Protein AF-A0A7V9DFQ9-F1 (afdb_monomer)

Structure (mmCIF, N/CA/C/O backbone):
data_AF-A0A7V9DFQ9-F1
#
_entry.id   AF-A0A7V9DFQ9-F1
#
loop_
_atom_site.group_PDB
_atom_site.id
_atom_site.type_symbol
_atom_site.label_atom_id
_atom_site.label_alt_id
_atom_site.label_comp_id
_atom_site.label_asym_id
_atom_site.label_entity_id
_atom_site.label_seq_id
_atom_site.pdbx_PDB_ins_code
_atom_site.Cartn_x
_atom_site.Cartn_y
_atom_site.Cartn_z
_atom_site.occupancy
_atom_site.B_iso_or_equiv
_atom_site.auth_seq_id
_atom_site.auth_comp_id
_atom_site.auth_asym_id
_atom_site.auth_atom_id
_atom_site.pdbx_PDB_model_num
ATOM 1 N N . MET A 1 1 ? 0.642 -5.277 -46.845 1.00 41.91 1 MET A N 1
ATOM 2 C CA . MET A 1 1 ? 0.738 -5.171 -45.373 1.00 41.91 1 MET A CA 1
ATOM 3 C C . MET A 1 1 ? 1.855 -6.098 -44.939 1.00 41.91 1 MET A C 1
ATOM 5 O O . MET A 1 1 ? 1.681 -7.303 -45.063 1.00 41.91 1 MET A O 1
ATOM 9 N N . SER A 1 2 ? 3.024 -5.566 -44.574 1.00 48.53 2 SER A N 1
ATOM 10 C CA . SER A 1 2 ? 4.134 -6.406 -44.109 1.00 48.53 2 SER A CA 1
ATOM 11 C C . SER A 1 2 ? 3.699 -7.161 -42.858 1.00 48.53 2 SER A C 1
ATOM 13 O O . SER A 1 2 ? 3.256 -6.543 -41.892 1.00 48.53 2 SER A O 1
ATOM 15 N N . ALA A 1 3 ? 3.797 -8.489 -42.897 1.00 57.53 3 ALA A N 1
ATOM 16 C CA . ALA A 1 3 ? 3.681 -9.320 -41.711 1.00 57.53 3 ALA A CA 1
ATOM 17 C C . ALA A 1 3 ? 4.800 -8.898 -40.749 1.00 57.53 3 ALA A C 1
ATOM 19 O O . ALA A 1 3 ? 5.977 -9.027 -41.090 1.00 57.53 3 ALA A O 1
ATOM 20 N N . MET A 1 4 ? 4.448 -8.320 -39.596 1.00 63.75 4 MET A N 1
ATOM 21 C CA . MET A 1 4 ? 5.446 -8.071 -38.560 1.00 63.75 4 MET A CA 1
ATOM 22 C C . MET A 1 4 ? 5.994 -9.432 -38.118 1.00 63.75 4 MET A C 1
ATOM 24 O O . MET A 1 4 ? 5.189 -10.318 -37.815 1.00 63.75 4 MET A O 1
ATOM 28 N N . PRO A 1 5 ? 7.322 -9.638 -38.118 1.00 66.69 5 PRO A N 1
ATOM 29 C CA . PRO A 1 5 ? 7.892 -10.860 -37.574 1.00 66.69 5 PRO A CA 1
ATOM 30 C C . PRO A 1 5 ? 7.430 -11.014 -36.116 1.00 66.69 5 PRO A C 1
ATOM 32 O O . PRO A 1 5 ? 7.269 -10.000 -35.429 1.00 66.69 5 PRO A O 1
ATOM 35 N N . PRO A 1 6 ? 7.174 -12.245 -35.638 1.00 75.25 6 PRO A N 1
ATOM 36 C CA . PRO A 1 6 ? 6.820 -12.454 -34.244 1.00 75.25 6 PRO A CA 1
ATOM 37 C C . PRO A 1 6 ? 7.977 -11.936 -33.389 1.00 75.25 6 PRO A C 1
ATOM 39 O O . PRO A 1 6 ? 9.098 -12.430 -33.489 1.00 75.25 6 PRO A O 1
ATOM 42 N N . TYR A 1 7 ? 7.727 -10.885 -32.612 1.00 79.38 7 TYR A N 1
ATOM 43 C CA . TYR A 1 7 ? 8.706 -10.379 -31.665 1.00 79.38 7 TYR A CA 1
ATOM 44 C C . TYR A 1 7 ? 8.829 -11.401 -30.535 1.00 79.38 7 TYR A C 1
ATOM 46 O O . TYR A 1 7 ? 7.944 -11.490 -29.684 1.00 79.38 7 TYR A O 1
ATOM 54 N N . ASP A 1 8 ? 9.887 -12.208 -30.565 1.00 86.88 8 ASP A N 1
ATOM 55 C CA . ASP A 1 8 ? 10.239 -13.067 -29.440 1.00 86.88 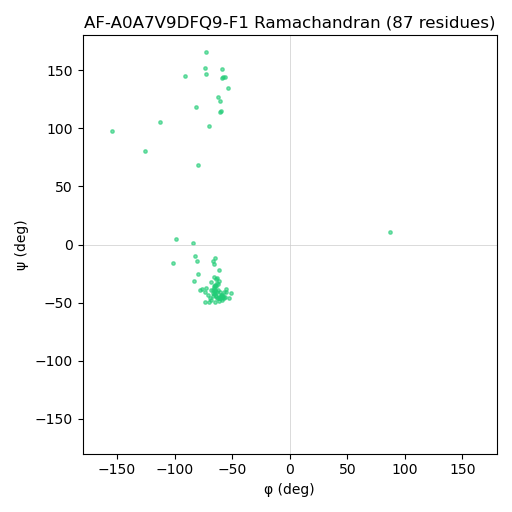8 ASP A CA 1
ATOM 56 C C . ASP A 1 8 ? 10.814 -12.238 -28.276 1.00 86.88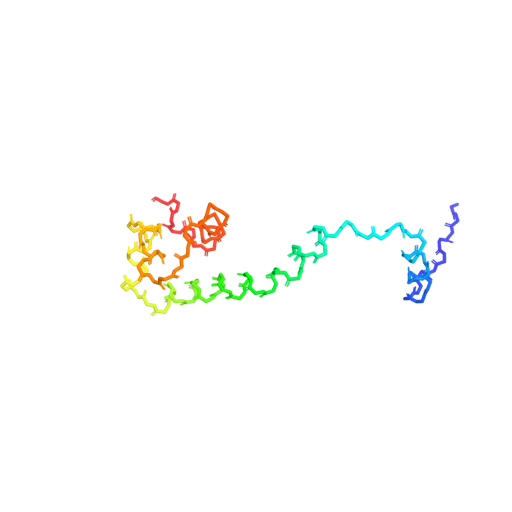 8 ASP A C 1
ATOM 58 O O . ASP A 1 8 ? 11.129 -11.051 -28.414 1.00 86.88 8 ASP A O 1
ATOM 62 N N . GLU A 1 9 ? 10.901 -12.849 -27.093 1.00 91.12 9 GLU A N 1
ATOM 63 C CA . GLU A 1 9 ? 11.357 -12.186 -25.864 1.00 91.12 9 GLU A CA 1
ATOM 64 C C . GLU A 1 9 ? 12.747 -11.550 -26.029 1.00 91.12 9 GLU A C 1
ATOM 66 O O . GLU A 1 9 ? 12.984 -10.435 -25.562 1.00 91.12 9 GLU A O 1
ATOM 71 N N . VAL A 1 10 ? 13.639 -12.224 -26.763 1.00 91.75 10 VAL A N 1
ATOM 72 C CA . VAL A 1 10 ? 14.998 -11.750 -27.045 1.00 91.75 10 VAL A CA 1
ATOM 73 C C . VAL A 1 10 ? 14.950 -10.482 -27.892 1.00 91.75 10 VAL A C 1
ATOM 75 O O . VAL A 1 10 ? 15.553 -9.471 -27.526 1.00 91.75 10 VAL A O 1
ATOM 78 N N . ARG A 1 11 ? 14.180 -10.488 -28.986 1.00 90.56 11 ARG A N 1
ATOM 79 C CA . ARG A 1 11 ? 14.056 -9.333 -29.874 1.00 90.56 11 ARG A CA 1
ATOM 80 C C . ARG A 1 11 ? 13.374 -8.152 -29.192 1.00 90.56 11 ARG A C 1
ATOM 82 O O . ARG A 1 11 ? 13.743 -7.007 -29.454 1.00 90.56 11 ARG A O 1
ATOM 89 N N . LEU A 1 12 ? 12.401 -8.402 -28.317 1.00 92.19 12 LEU A N 1
ATOM 90 C CA . LEU A 1 12 ? 11.799 -7.356 -27.487 1.00 92.19 12 LEU A CA 1
ATOM 91 C C . LEU A 1 12 ? 12.822 -6.755 -26.521 1.00 92.19 12 LEU A C 1
ATOM 93 O O . LEU A 1 12 ? 12.895 -5.534 -26.415 1.00 92.19 12 LEU A O 1
ATOM 97 N N . GLY A 1 13 ? 13.640 -7.584 -25.868 1.00 91.12 13 GLY A N 1
ATOM 98 C CA . GLY A 1 13 ? 14.696 -7.126 -24.964 1.00 91.12 13 GLY A CA 1
ATOM 99 C C . GLY A 1 13 ? 15.712 -6.215 -25.654 1.00 91.12 13 GLY A C 1
ATOM 100 O O . GLY A 1 13 ? 16.021 -5.138 -25.144 1.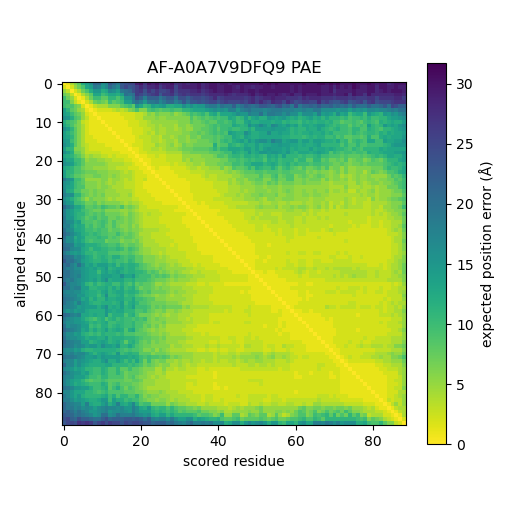00 91.12 13 GLY A O 1
ATOM 101 N N . GLU A 1 14 ? 16.168 -6.595 -26.850 1.00 93.44 14 GLU A N 1
ATOM 102 C CA . GLU A 1 14 ? 17.067 -5.765 -27.664 1.00 93.44 14 GLU A CA 1
ATOM 103 C C . GLU A 1 14 ? 16.452 -4.399 -27.987 1.00 93.44 14 GLU A C 1
ATOM 105 O O . GLU A 1 14 ? 17.108 -3.371 -27.836 1.00 93.44 14 GLU A O 1
ATOM 110 N N . LEU A 1 15 ? 15.184 -4.378 -28.413 1.00 93.31 15 LEU A N 1
ATOM 111 C CA . LEU A 1 15 ? 14.485 -3.144 -28.776 1.00 93.31 15 LEU A CA 1
ATOM 112 C C . LEU A 1 15 ? 14.230 -2.245 -27.563 1.00 93.31 15 LEU A C 1
ATOM 114 O O . LEU A 1 15 ? 14.381 -1.029 -27.666 1.00 93.31 15 LEU A O 1
ATOM 118 N N . LEU A 1 16 ? 13.884 -2.827 -26.412 1.00 90.25 16 LEU A N 1
ATOM 119 C CA . LEU A 1 16 ? 13.724 -2.089 -25.159 1.00 90.25 16 LEU A CA 1
ATOM 120 C C . LEU A 1 16 ? 15.054 -1.494 -24.681 1.00 90.25 16 LEU A C 1
ATOM 122 O O . LEU A 1 16 ? 15.066 -0.374 -24.177 1.00 90.25 16 LEU A O 1
ATOM 126 N N . GLY A 1 17 ? 16.172 -2.192 -24.894 1.00 91.25 17 GLY A N 1
ATOM 127 C CA . GLY A 1 17 ? 17.512 -1.708 -24.552 1.00 91.25 17 GLY A CA 1
ATOM 128 C C . GLY A 1 17 ? 17.981 -0.492 -25.362 1.00 91.25 17 GLY A C 1
ATOM 129 O O . GLY A 1 17 ? 18.919 0.183 -24.947 1.00 91.25 17 GLY A O 1
ATOM 130 N N . LEU A 1 18 ? 17.333 -0.186 -26.492 1.00 95.38 18 LEU A N 1
ATOM 131 C CA . LEU A 1 18 ? 17.611 1.018 -27.286 1.00 95.38 18 LEU A CA 1
ATOM 132 C C . LEU A 1 18 ? 16.934 2.277 -26.726 1.00 95.38 18 LEU A C 1
ATOM 134 O O . LEU A 1 18 ? 17.259 3.387 -27.153 1.00 95.38 18 LEU A O 1
ATOM 138 N N . LEU A 1 19 ? 15.973 2.122 -25.814 1.00 93.19 19 LEU A N 1
ATOM 139 C CA . LEU A 1 19 ? 15.285 3.246 -25.193 1.00 93.19 19 LEU A CA 1
ATOM 140 C C . LEU A 1 19 ? 16.200 3.941 -24.173 1.00 93.19 19 LEU A C 1
ATOM 142 O O . LEU A 1 19 ? 17.064 3.303 -23.566 1.00 93.19 19 LEU A O 1
ATOM 146 N N . PRO A 1 20 ? 16.012 5.253 -23.942 1.00 93.19 20 PRO A N 1
ATOM 147 C CA . PRO A 1 20 ? 16.688 5.927 -22.844 1.00 93.19 20 PRO A CA 1
ATOM 148 C C . PRO A 1 20 ? 16.330 5.267 -21.502 1.00 93.19 20 PRO A C 1
ATOM 150 O O . PRO A 1 20 ? 15.224 4.735 -21.349 1.00 93.19 20 PRO A O 1
ATOM 153 N N . PRO A 1 21 ? 17.234 5.323 -20.507 1.00 89.06 21 PRO A N 1
ATOM 154 C CA . PRO A 1 21 ? 16.950 4.786 -19.187 1.00 89.06 21 PRO A CA 1
ATOM 155 C C . PRO A 1 21 ? 15.720 5.472 -18.590 1.00 89.06 21 PRO A C 1
ATOM 157 O O . PRO A 1 21 ? 15.507 6.675 -18.769 1.00 89.06 21 PRO A O 1
ATOM 160 N N . ALA A 1 22 ? 14.918 4.699 -17.859 1.00 91.19 22 ALA A N 1
ATOM 161 C CA . ALA A 1 22 ? 13.749 5.231 -17.182 1.00 91.19 22 ALA A CA 1
ATOM 162 C C . ALA A 1 22 ? 14.155 6.352 -16.204 1.00 91.19 22 ALA A C 1
ATOM 164 O O . ALA A 1 22 ? 15.205 6.257 -15.557 1.00 91.19 22 ALA A O 1
ATOM 165 N N . PRO A 1 23 ? 13.327 7.399 -16.047 1.00 95.56 23 PRO A N 1
ATOM 166 C CA . PRO A 1 23 ? 13.567 8.426 -15.045 1.00 95.56 23 PRO A CA 1
ATOM 167 C C . PRO A 1 23 ? 13.734 7.811 -13.654 1.00 95.56 23 PRO A C 1
ATOM 169 O O . PRO A 1 23 ? 12.933 6.973 -13.237 1.00 95.56 23 PRO A O 1
ATOM 172 N N . VAL A 1 24 ? 14.743 8.262 -12.905 1.00 94.94 24 VAL A N 1
ATOM 173 C CA . VAL A 1 24 ? 15.070 7.704 -11.579 1.00 94.94 24 VAL A CA 1
ATOM 174 C C . VAL A 1 24 ? 13.867 7.744 -10.635 1.00 94.94 24 VAL A C 1
ATOM 176 O O . VAL A 1 24 ? 13.593 6.759 -9.956 1.00 94.94 24 VAL A O 1
ATOM 179 N N . GLY A 1 25 ? 13.096 8.835 -10.653 1.00 94.31 25 GLY A N 1
ATOM 180 C CA . GLY A 1 25 ? 11.893 8.959 -9.826 1.00 94.31 25 GLY A CA 1
ATOM 181 C C . GLY A 1 25 ? 10.822 7.910 -10.144 1.00 94.31 25 GLY A C 1
ATOM 182 O O . GLY A 1 25 ? 10.118 7.468 -9.243 1.00 94.31 25 GLY A O 1
ATOM 183 N N . TRP A 1 26 ? 10.723 7.452 -11.396 1.00 94.31 26 TRP A N 1
ATOM 184 C CA . TRP A 1 26 ? 9.784 6.388 -11.769 1.00 94.31 26 TRP A CA 1
ATOM 185 C C . TRP A 1 26 ? 10.257 5.031 -11.267 1.00 94.31 26 TRP A C 1
ATOM 187 O O . TRP A 1 26 ? 9.455 4.250 -10.766 1.00 94.31 26 TRP A O 1
ATOM 197 N N . VAL A 1 27 ? 11.562 4.765 -11.363 1.00 94.19 27 VAL A N 1
ATOM 198 C CA . VAL A 1 27 ? 12.158 3.531 -10.839 1.00 94.19 27 VAL A CA 1
ATOM 199 C C . VAL A 1 27 ? 11.984 3.458 -9.323 1.00 94.19 27 VAL A C 1
ATOM 201 O O . VAL A 1 27 ? 11.548 2.431 -8.812 1.00 94.19 27 VAL A O 1
ATOM 204 N N . GLN A 1 28 ? 12.255 4.553 -8.610 1.00 94.62 28 GLN A N 1
ATOM 205 C CA . GLN A 1 28 ? 12.062 4.641 -7.161 1.00 94.62 28 GLN A CA 1
ATOM 206 C C . GLN A 1 28 ? 10.594 4.445 -6.775 1.00 94.62 28 GLN A C 1
ATOM 208 O O . GLN A 1 28 ? 10.291 3.605 -5.934 1.00 94.62 28 GLN A O 1
ATOM 213 N N . ALA A 1 29 ? 9.666 5.143 -7.437 1.00 91.56 29 ALA A N 1
ATOM 214 C CA . ALA A 1 29 ? 8.240 4.960 -7.181 1.00 91.56 29 ALA A CA 1
ATOM 215 C C . ALA A 1 29 ? 7.805 3.503 -7.413 1.00 91.56 29 ALA A C 1
ATOM 217 O O . ALA A 1 29 ? 7.117 2.923 -6.577 1.00 91.56 29 ALA A O 1
ATOM 218 N N . ALA A 1 30 ? 8.256 2.880 -8.507 1.00 93.00 30 ALA A N 1
ATOM 219 C CA . ALA A 1 30 ? 7.948 1.486 -8.813 1.00 93.00 30 ALA A CA 1
ATOM 220 C C . ALA A 1 30 ? 8.498 0.502 -7.764 1.00 93.00 30 ALA A C 1
ATOM 222 O O . ALA A 1 30 ? 7.852 -0.509 -7.492 1.00 93.00 30 ALA A O 1
ATOM 223 N N . GLN A 1 31 ? 9.651 0.797 -7.155 1.00 94.75 31 GLN A N 1
ATOM 224 C CA . GLN A 1 31 ? 10.223 -0.010 -6.070 1.00 94.75 31 GLN A CA 1
ATOM 225 C C . GLN A 1 31 ? 9.402 0.065 -4.777 1.00 94.75 31 GLN A C 1
ATOM 227 O O . GLN A 1 31 ? 9.317 -0.931 -4.059 1.00 94.75 31 GLN A O 1
ATOM 232 N N . GLU A 1 32 ? 8.760 1.200 -4.495 1.00 93.38 32 GLU A N 1
ATOM 233 C CA . GLU A 1 32 ? 7.928 1.375 -3.296 1.00 93.38 32 GLU A CA 1
ATOM 234 C C . GLU A 1 32 ? 6.529 0.747 -3.438 1.00 93.38 32 GLU A C 1
ATOM 236 O O . GLU A 1 32 ? 5.927 0.326 -2.443 1.00 93.38 32 GLU A O 1
ATOM 241 N N . LEU A 1 33 ? 6.015 0.605 -4.670 1.00 91.12 33 LEU A N 1
ATOM 242 C CA . LEU A 1 33 ? 4.664 0.085 -4.936 1.00 91.12 33 LEU A CA 1
ATOM 243 C C . LEU A 1 33 ? 4.356 -1.268 -4.262 1.00 91.12 33 LEU A C 1
ATOM 245 O O . LEU A 1 33 ? 3.281 -1.385 -3.669 1.00 91.12 33 LEU A O 1
ATOM 249 N N 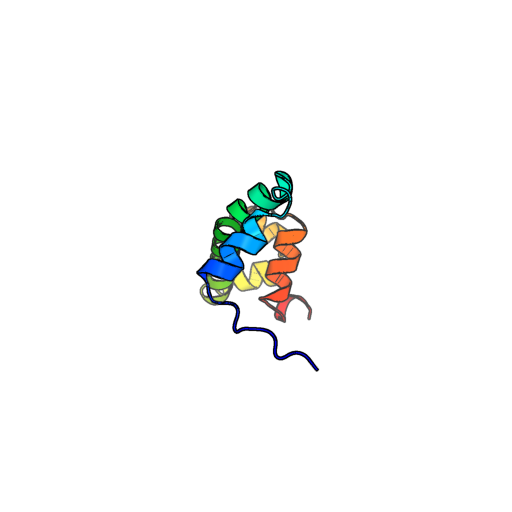. PRO A 1 34 ? 5.228 -2.298 -4.292 1.00 93.31 34 PRO A N 1
ATOM 250 C CA . PRO A 1 34 ? 4.941 -3.576 -3.640 1.00 93.31 34 PRO A CA 1
ATOM 251 C C . PRO A 1 34 ? 4.766 -3.464 -2.123 1.00 93.31 34 PRO A C 1
ATOM 253 O O . PRO A 1 34 ? 3.986 -4.211 -1.533 1.00 93.31 34 PRO A O 1
ATOM 256 N N . LYS A 1 35 ? 5.498 -2.559 -1.465 1.00 90.62 35 LYS A N 1
ATOM 257 C CA . LYS A 1 35 ? 5.348 -2.319 -0.026 1.00 90.62 35 LYS A CA 1
ATOM 258 C C . LYS A 1 35 ? 4.051 -1.563 0.251 1.00 90.62 35 LYS A C 1
ATOM 260 O O . LYS A 1 35 ? 3.260 -2.028 1.066 1.00 90.62 35 LYS A O 1
ATOM 265 N N . ALA A 1 36 ? 3.807 -0.472 -0.474 1.00 90.19 36 ALA A N 1
ATOM 266 C CA . ALA A 1 36 ? 2.592 0.328 -0.333 1.00 90.19 36 ALA A CA 1
ATOM 267 C C . ALA A 1 36 ? 1.321 -0.508 -0.565 1.00 90.19 36 ALA A C 1
ATOM 269 O O . ALA A 1 36 ? 0.358 -0.411 0.190 1.00 90.19 36 ALA A O 1
ATOM 270 N N . ARG A 1 37 ? 1.337 -1.395 -1.569 1.00 91.12 37 ARG A N 1
ATOM 271 C CA . ARG A 1 37 ? 0.206 -2.278 -1.873 1.00 91.12 37 ARG A CA 1
ATOM 272 C C . ARG A 1 37 ? -0.055 -3.303 -0.772 1.00 91.12 37 ARG A C 1
ATOM 274 O O . ARG A 1 37 ? -1.209 -3.486 -0.410 1.00 91.12 37 ARG A O 1
ATOM 281 N N . ARG A 1 38 ? 0.993 -3.911 -0.205 1.00 93.31 38 ARG A N 1
ATOM 282 C CA . ARG A 1 38 ? 0.845 -4.824 0.943 1.00 93.31 38 ARG A CA 1
ATOM 283 C C . ARG A 1 38 ? 0.241 -4.119 2.153 1.00 93.31 38 ARG A C 1
ATOM 285 O O . ARG A 1 38 ? -0.702 -4.633 2.732 1.00 93.31 38 ARG A O 1
ATOM 292 N N . GLN A 1 39 ? 0.734 -2.925 2.474 1.00 92.50 39 GLN A N 1
ATOM 293 C CA . GLN A 1 39 ? 0.208 -2.129 3.582 1.00 92.50 39 GLN A CA 1
ATOM 294 C C . GLN A 1 39 ? -1.275 -1.769 3.378 1.00 92.50 39 GLN A C 1
ATOM 296 O O . GLN A 1 39 ? -2.063 -1.844 4.316 1.00 92.50 39 GLN A O 1
ATOM 301 N N . LEU A 1 40 ? -1.674 -1.408 2.153 1.00 94.19 40 LEU A N 1
ATOM 302 C CA . LEU A 1 40 ? -3.081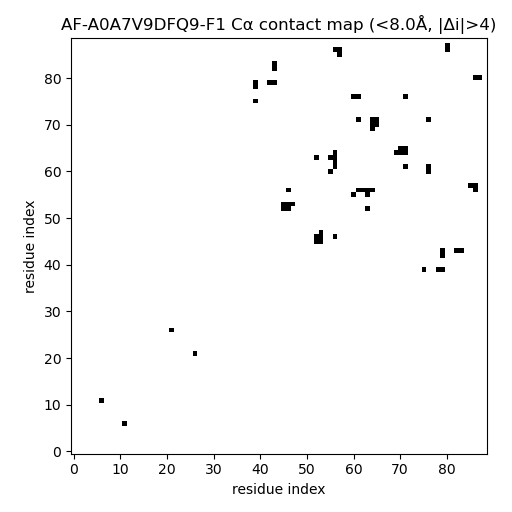 -1.169 1.824 1.00 94.19 40 LEU A CA 1
ATOM 303 C C . LEU A 1 40 ? -3.929 -2.435 2.005 1.00 94.19 40 LEU A C 1
ATOM 305 O O . LEU A 1 40 ? -5.007 -2.367 2.593 1.00 94.19 40 LEU A O 1
ATOM 309 N N . ASP A 1 41 ? -3.455 -3.574 1.500 1.00 94.44 41 ASP A N 1
ATOM 310 C CA . ASP A 1 41 ? -4.169 -4.845 1.624 1.00 94.44 41 ASP A CA 1
ATOM 311 C C . ASP A 1 41 ? -4.324 -5.240 3.111 1.00 94.44 41 ASP A C 1
ATOM 313 O O . ASP A 1 41 ? -5.408 -5.647 3.518 1.00 94.44 41 ASP A O 1
ATOM 317 N N . GLU A 1 42 ? -3.310 -5.016 3.956 1.00 94.50 42 GLU A N 1
ATOM 318 C CA . GLU A 1 42 ? -3.384 -5.230 5.413 1.00 94.50 42 GLU A CA 1
ATOM 319 C C . GLU A 1 42 ? -4.465 -4.372 6.091 1.00 94.50 42 GLU A C 1
ATOM 321 O O . GLU A 1 42 ? -5.247 -4.890 6.888 1.00 94.50 42 GLU A O 1
ATOM 326 N N . ILE A 1 43 ? -4.550 -3.080 5.755 1.00 94.00 43 ILE A N 1
ATOM 327 C CA . ILE A 1 43 ? -5.582 -2.171 6.285 1.00 94.00 43 ILE A CA 1
ATOM 328 C C . ILE A 1 43 ? -6.981 -2.667 5.908 1.00 94.00 43 ILE A C 1
ATOM 330 O O . ILE A 1 43 ? -7.889 -2.695 6.742 1.00 94.00 43 ILE A O 1
ATOM 334 N N . VAL A 1 44 ? -7.161 -3.056 4.643 1.00 93.00 44 VAL A N 1
ATOM 335 C CA . VAL A 1 44 ? -8.449 -3.531 4.128 1.00 93.00 44 VAL A CA 1
ATOM 336 C C . VAL A 1 44 ? -8.845 -4.850 4.787 1.00 93.00 44 VAL A C 1
ATOM 338 O O . VAL A 1 44 ? -10.004 -5.011 5.166 1.00 93.00 44 VAL A O 1
ATOM 341 N N . GLU A 1 45 ? -7.908 -5.779 4.963 1.00 94.56 45 GLU A N 1
ATOM 342 C CA . GLU A 1 45 ? -8.178 -7.042 5.651 1.00 94.56 45 GLU A CA 1
ATOM 343 C C . GLU A 1 45 ? -8.484 -6.832 7.136 1.00 94.56 45 GLU A C 1
ATOM 345 O O . GLU A 1 45 ? -9.424 -7.437 7.652 1.00 94.56 45 GLU A O 1
ATOM 350 N N . LEU A 1 46 ? -7.791 -5.911 7.813 1.00 93.06 46 LEU A N 1
ATOM 351 C CA . LEU A 1 46 ? -8.117 -5.542 9.190 1.00 93.06 46 LEU A CA 1
ATOM 352 C C . LEU A 1 46 ? -9.542 -4.978 9.293 1.00 93.06 46 LEU A C 1
ATOM 354 O O . LEU A 1 46 ? -10.308 -5.401 10.155 1.00 93.06 46 LEU A O 1
ATOM 358 N N . ALA A 1 47 ? -9.935 -4.086 8.380 1.00 92.19 47 ALA A N 1
ATOM 359 C CA . ALA A 1 47 ? -11.301 -3.559 8.311 1.00 92.19 47 ALA A CA 1
ATOM 360 C C . ALA A 1 47 ? -12.349 -4.639 8.003 1.00 92.19 47 ALA A C 1
ATOM 362 O O . ALA A 1 47 ? -13.497 -4.524 8.427 1.00 92.19 47 ALA A O 1
ATOM 363 N N . ARG A 1 48 ? -11.985 -5.709 7.291 1.00 90.81 48 ARG A N 1
ATOM 364 C CA . ARG A 1 48 ? -12.889 -6.841 7.032 1.00 90.81 48 ARG A CA 1
ATOM 365 C C . ARG A 1 48 ? -13.022 -7.765 8.238 1.00 90.81 48 ARG A C 1
ATOM 367 O O . ARG A 1 48 ? -14.121 -8.252 8.498 1.00 90.81 48 ARG A O 1
ATOM 374 N N . ALA A 1 49 ? -11.924 -8.014 8.945 1.00 94.06 49 ALA A N 1
ATOM 375 C CA . ALA A 1 49 ? -11.864 -8.960 10.054 1.00 94.06 49 ALA A CA 1
ATOM 376 C C . ALA A 1 49 ? -12.344 -8.368 11.391 1.00 94.06 49 ALA A C 1
ATOM 378 O O . ALA A 1 49 ? -12.899 -9.097 12.212 1.00 94.06 49 ALA A O 1
ATOM 379 N N . ASP A 1 50 ? -12.157 -7.064 11.614 1.00 95.25 50 ASP A N 1
ATOM 380 C CA . ASP A 1 50 ? -12.494 -6.376 12.862 1.00 95.25 50 ASP A CA 1
ATOM 381 C C . ASP A 1 50 ? -13.651 -5.384 12.656 1.00 95.25 50 ASP A C 1
ATOM 383 O O . ASP A 1 50 ? -13.489 -4.286 12.121 1.00 95.25 50 ASP A O 1
ATOM 387 N N . ALA A 1 51 ? -14.838 -5.760 13.142 1.00 92.31 51 ALA A N 1
ATOM 388 C CA . ALA A 1 51 ? -16.039 -4.933 13.061 1.00 92.31 51 ALA A CA 1
ATOM 389 C C . ALA A 1 51 ? -15.934 -3.613 13.850 1.00 92.31 51 ALA A C 1
ATOM 391 O O . ALA A 1 51 ? -16.548 -2.621 13.454 1.00 92.31 51 ALA A O 1
ATOM 392 N N . ALA A 1 52 ? -15.164 -3.573 14.943 1.00 92.81 52 ALA A N 1
ATOM 393 C CA . ALA A 1 52 ? -14.967 -2.360 15.733 1.00 92.81 52 ALA A CA 1
ATOM 394 C C . ALA A 1 52 ? -13.997 -1.399 15.037 1.00 92.81 52 ALA A C 1
ATOM 396 O O . ALA A 1 52 ? -14.201 -0.184 15.054 1.00 92.81 52 ALA A O 1
ATOM 397 N N . PHE A 1 53 ? -12.952 -1.922 14.392 1.00 92.69 53 PHE A N 1
ATOM 398 C CA . PHE A 1 53 ? -12.109 -1.114 13.512 1.00 92.69 53 PHE A CA 1
ATOM 399 C C . PHE A 1 53 ? -12.901 -0.607 12.303 1.00 92.69 53 PHE A C 1
ATOM 401 O O . PHE A 1 53 ? -12.855 0.584 12.011 1.00 92.69 53 PHE A O 1
ATOM 408 N N . ARG A 1 54 ? -13.712 -1.462 11.671 1.00 92.38 54 ARG A N 1
ATOM 409 C CA . ARG A 1 54 ? -14.579 -1.081 10.548 1.00 92.38 54 ARG A CA 1
ATOM 410 C C . ARG A 1 54 ? -15.532 0.058 10.893 1.00 92.38 54 ARG A C 1
ATOM 412 O O . ARG A 1 54 ? -15.647 0.999 10.119 1.00 92.38 54 ARG A O 1
ATOM 419 N N . ALA A 1 55 ? -16.187 -0.007 12.052 1.00 92.50 55 ALA A N 1
ATOM 420 C CA . ALA A 1 55 ? -17.085 1.053 12.503 1.00 92.50 55 ALA A CA 1
ATOM 421 C C . ALA A 1 55 ? -16.352 2.397 12.635 1.00 92.50 55 ALA A C 1
ATOM 423 O O . ALA A 1 55 ? -16.836 3.402 12.125 1.00 92.50 55 ALA A O 1
ATOM 424 N N . ARG A 1 56 ? -15.149 2.395 13.229 1.00 93.50 56 ARG A N 1
ATOM 425 C CA . ARG A 1 56 ? -14.309 3.600 13.333 1.00 93.50 56 ARG A CA 1
ATOM 426 C C . ARG A 1 56 ? -13.871 4.126 11.970 1.00 93.50 56 ARG A C 1
ATOM 428 O O . ARG A 1 56 ? -13.881 5.327 11.764 1.00 93.50 56 ARG A O 1
ATOM 435 N N . VAL A 1 57 ? -13.510 3.240 11.043 1.00 92.81 57 VAL A N 1
ATOM 436 C CA . VAL A 1 57 ? -13.109 3.607 9.676 1.00 92.81 57 VAL A CA 1
ATOM 437 C C . VAL A 1 57 ? -14.261 4.254 8.897 1.00 92.81 57 VAL A C 1
ATOM 439 O O . VAL A 1 57 ? -14.016 5.172 8.121 1.00 92.81 57 VAL A O 1
ATOM 442 N N . VAL A 1 58 ? -15.503 3.808 9.118 1.00 91.88 58 VAL A N 1
ATOM 443 C CA . VAL A 1 58 ? -16.709 4.419 8.529 1.00 91.88 58 VAL A CA 1
ATOM 444 C C . VAL A 1 58 ? -17.048 5.765 9.165 1.00 91.88 58 VAL A C 1
ATOM 446 O O . VAL A 1 58 ? -17.474 6.673 8.460 1.00 91.88 58 VAL A O 1
ATOM 449 N N . GLU A 1 59 ? -16.854 5.905 10.475 1.00 93.25 59 GLU A N 1
ATOM 450 C CA . GLU A 1 59 ? -17.101 7.156 11.199 1.00 93.25 59 GLU A CA 1
ATOM 451 C C . GLU A 1 59 ? -16.069 8.242 10.855 1.00 93.25 59 GLU A C 1
ATOM 453 O O . GLU A 1 59 ? -16.440 9.365 10.521 1.00 93.25 59 GLU A O 1
ATOM 458 N N . ASP A 1 60 ? -14.781 7.899 10.912 1.00 93.81 60 ASP A N 1
ATOM 459 C CA . ASP A 1 60 ? -13.665 8.780 10.577 1.00 93.81 60 ASP A CA 1
ATOM 460 C C . ASP A 1 60 ? -12.444 7.953 10.137 1.00 93.81 60 ASP A C 1
ATOM 462 O O . ASP A 1 60 ? -11.659 7.443 10.946 1.00 93.81 60 ASP A O 1
ATOM 466 N N . LEU A 1 61 ? -12.276 7.834 8.818 1.00 92.69 61 LEU A N 1
ATOM 467 C CA . LEU A 1 61 ? -11.176 7.092 8.202 1.00 92.69 61 LEU A CA 1
ATOM 468 C C . LEU A 1 61 ? -9.799 7.629 8.622 1.00 92.69 61 LEU A C 1
ATOM 470 O O . LEU A 1 61 ? -8.893 6.843 8.898 1.00 92.69 61 LEU A O 1
ATOM 474 N N . GLU A 1 62 ? -9.621 8.948 8.648 1.00 94.94 62 GLU A N 1
ATOM 475 C C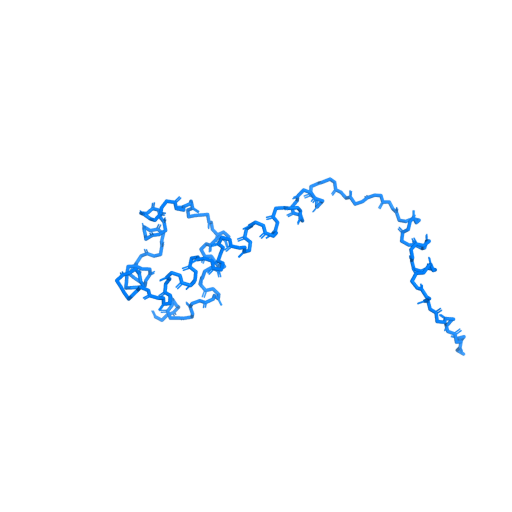A . GLU A 1 62 ? -8.325 9.570 8.920 1.00 94.94 62 GLU A CA 1
ATOM 476 C C . GLU A 1 62 ? -7.910 9.335 10.376 1.00 94.94 62 GLU A C 1
ATOM 478 O O . GLU A 1 62 ? -6.801 8.853 10.639 1.00 94.94 62 GLU A O 1
ATOM 483 N N . ALA A 1 63 ? -8.828 9.569 11.317 1.00 94.31 63 ALA A N 1
ATOM 484 C CA . ALA A 1 63 ? -8.585 9.316 12.732 1.00 94.31 63 ALA A CA 1
ATOM 485 C C . ALA A 1 63 ? -8.376 7.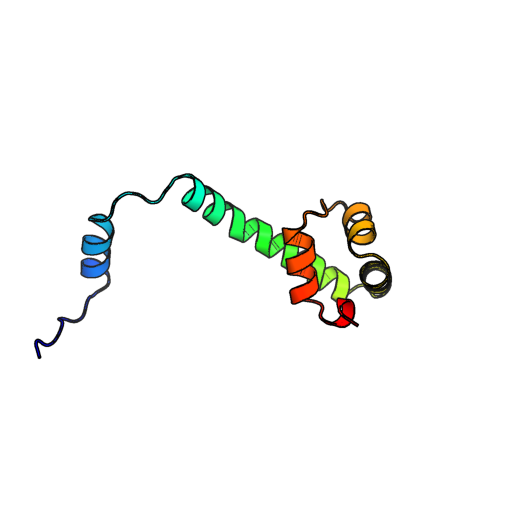821 13.026 1.00 94.31 63 ALA A C 1
ATOM 487 O O . ALA A 1 63 ? -7.502 7.461 13.821 1.00 94.31 63 ALA A O 1
ATOM 488 N N . ALA A 1 64 ? -9.135 6.933 12.374 1.00 94.31 64 ALA A N 1
ATOM 489 C CA . ALA A 1 64 ? -8.996 5.490 12.554 1.00 94.31 64 ALA A CA 1
ATOM 490 C C . ALA A 1 64 ? -7.630 4.973 12.076 1.00 94.31 64 ALA A C 1
ATOM 492 O O . ALA A 1 64 ? -7.007 4.162 12.768 1.00 94.31 64 ALA A O 1
ATOM 493 N N . LEU A 1 65 ? -7.143 5.462 10.930 1.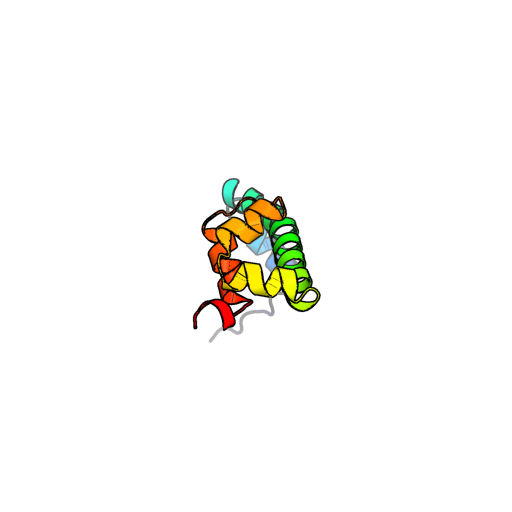00 93.62 65 LEU A N 1
ATOM 494 C CA . LEU A 1 65 ? -5.822 5.113 10.410 1.00 93.62 65 LEU A CA 1
ATOM 495 C C . LEU A 1 65 ? -4.699 5.654 11.298 1.00 93.62 65 LEU A C 1
ATOM 497 O O . LEU A 1 65 ? -3.787 4.897 11.637 1.00 93.62 65 LEU A O 1
ATOM 501 N N . ALA A 1 66 ? -4.798 6.909 11.743 1.00 94.38 66 ALA A N 1
ATOM 502 C CA . ALA A 1 66 ? -3.825 7.503 12.658 1.00 94.38 66 ALA A CA 1
ATOM 503 C C . ALA A 1 66 ? -3.745 6.731 13.986 1.00 94.38 66 ALA A C 1
ATOM 505 O O . ALA A 1 66 ? -2.653 6.422 14.465 1.00 94.38 66 ALA A O 1
ATOM 506 N N . ALA A 1 67 ? -4.892 6.339 14.552 1.00 92.88 67 ALA A N 1
ATOM 507 C CA . ALA A 1 67 ? -4.953 5.529 15.770 1.00 92.88 67 ALA A CA 1
ATOM 508 C C . ALA A 1 67 ? -4.378 4.112 15.584 1.00 92.88 67 ALA A C 1
ATOM 510 O O . ALA A 1 67 ? -3.878 3.523 16.541 1.00 92.88 67 ALA A O 1
ATOM 511 N N . ALA A 1 68 ? -4.435 3.567 14.366 1.00 89.75 68 ALA A N 1
ATOM 512 C CA . ALA A 1 68 ? -3.820 2.291 14.002 1.00 89.75 68 ALA A CA 1
ATOM 513 C C . ALA A 1 68 ? -2.323 2.413 13.638 1.00 89.75 68 ALA A C 1
ATOM 515 O O . ALA A 1 68 ? -1.685 1.408 13.332 1.00 89.75 68 ALA A O 1
ATOM 516 N N . GLY A 1 69 ? -1.747 3.620 13.708 1.00 92.56 69 GLY A N 1
ATOM 517 C CA . GLY A 1 69 ? -0.328 3.876 13.452 1.00 92.56 69 GLY A CA 1
ATOM 518 C C . GLY A 1 69 ? 0.023 4.121 11.982 1.00 92.56 69 GLY A C 1
ATOM 519 O O . GLY A 1 69 ? 1.205 4.168 11.642 1.00 92.56 69 GLY A O 1
ATOM 520 N N . TYR A 1 70 ? -0.972 4.293 11.110 1.00 92.00 70 TYR A N 1
ATOM 521 C CA . TYR A 1 70 ? -0.768 4.650 9.708 1.00 92.00 70 TYR A CA 1
ATOM 522 C C . TYR A 1 70 ? -0.778 6.169 9.524 1.00 92.00 70 TYR A C 1
ATOM 524 O O . TYR A 1 70 ? -1.542 6.882 10.171 1.00 92.00 70 TYR A O 1
ATOM 532 N N . THR A 1 71 ? 0.043 6.675 8.604 1.00 91.12 71 THR A N 1
ATOM 533 C CA . THR A 1 71 ? 0.012 8.089 8.214 1.00 91.12 71 THR A CA 1
ATOM 534 C C . THR A 1 71 ? -1.118 8.312 7.199 1.00 91.12 71 THR A C 1
ATOM 536 O O . THR A 1 71 ? -1.070 7.708 6.124 1.00 91.12 71 THR A O 1
ATOM 539 N N . PRO A 1 72 ? -2.132 9.146 7.498 1.00 89.94 72 PRO A N 1
ATOM 540 C CA . PRO A 1 72 ? -3.298 9.345 6.638 1.00 89.94 72 PRO A CA 1
ATOM 541 C C . PRO A 1 72 ? -2.987 10.308 5.482 1.00 89.94 72 PRO A C 1
ATOM 543 O O . PRO A 1 72 ? -3.473 11.432 5.413 1.00 89.94 72 PRO A O 1
ATOM 546 N N . GLU A 1 73 ? -2.136 9.877 4.558 1.00 92.56 73 GLU A N 1
ATOM 547 C CA . GLU A 1 73 ? -1.854 10.650 3.350 1.00 92.56 73 GLU A CA 1
ATOM 548 C C . GLU A 1 73 ? -3.047 10.601 2.379 1.00 92.56 73 GLU A C 1
ATOM 550 O O . GLU A 1 73 ? -3.692 9.553 2.271 1.00 92.56 73 GLU A O 1
ATOM 555 N N . PRO A 1 74 ? -3.315 11.669 1.599 1.00 91.94 74 PRO A N 1
ATOM 556 C CA . PRO A 1 74 ? -4.451 11.708 0.673 1.00 91.94 74 PRO A CA 1
ATOM 557 C C . PRO A 1 74 ? -4.533 10.489 -0.257 1.00 91.94 74 PRO A C 1
ATOM 559 O O . PRO A 1 74 ? -5.597 9.901 -0.423 1.00 91.94 74 PRO A O 1
ATOM 562 N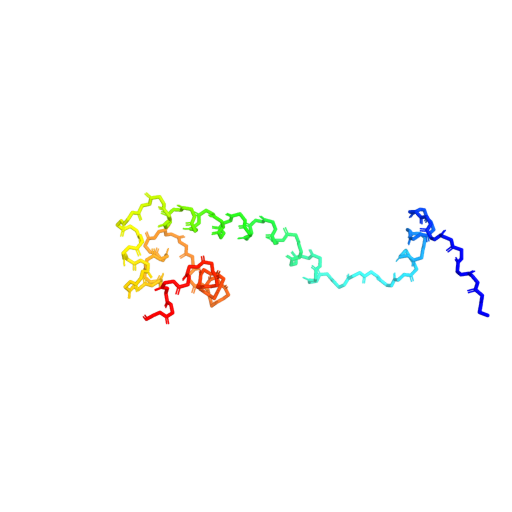 N . ALA A 1 75 ? -3.389 10.041 -0.784 1.00 90.00 75 ALA A N 1
ATOM 563 C CA . ALA A 1 75 ? -3.319 8.873 -1.659 1.00 90.00 75 ALA A CA 1
ATOM 564 C C . ALA A 1 75 ? -3.718 7.563 -0.953 1.00 90.00 75 ALA A C 1
ATOM 566 O O . ALA A 1 75 ? -4.333 6.696 -1.575 1.00 90.00 75 ALA A O 1
ATOM 567 N N . LEU A 1 76 ? -3.392 7.412 0.336 1.00 91.19 76 LEU A N 1
ATOM 568 C CA . LEU A 1 76 ? -3.797 6.249 1.125 1.00 91.19 76 LEU A CA 1
ATOM 569 C C . LEU A 1 76 ? -5.301 6.285 1.405 1.00 91.19 76 LEU A C 1
ATOM 571 O O . LEU A 1 76 ? -5.967 5.264 1.247 1.00 91.19 76 LEU A O 1
ATOM 575 N N . LEU A 1 77 ? -5.839 7.452 1.771 1.00 93.19 77 LEU A N 1
ATOM 576 C CA . LEU A 1 77 ? -7.271 7.627 2.021 1.00 93.19 77 LEU A CA 1
ATOM 577 C C . LEU A 1 77 ? -8.095 7.266 0.780 1.00 93.19 77 LEU A C 1
ATOM 579 O O . LEU A 1 77 ? -9.036 6.478 0.873 1.00 93.19 77 LEU A O 1
ATOM 583 N N . ASP A 1 78 ? -7.702 7.775 -0.387 1.00 93.19 78 ASP A N 1
ATOM 584 C CA . ASP A 1 78 ? -8.379 7.489 -1.654 1.00 93.19 78 ASP A CA 1
ATOM 585 C C . ASP A 1 78 ? -8.274 6.007 -2.036 1.00 93.19 78 ASP A C 1
ATOM 587 O O . ASP A 1 78 ? -9.255 5.396 -2.467 1.00 93.19 78 ASP A O 1
ATOM 591 N N . ALA A 1 79 ? -7.111 5.389 -1.815 1.00 92.69 79 ALA A N 1
ATOM 592 C CA . ALA A 1 79 ? -6.918 3.968 -2.073 1.00 92.69 79 ALA A CA 1
ATOM 593 C C . ALA A 1 79 ? -7.773 3.077 -1.154 1.00 92.69 79 ALA A C 1
ATOM 595 O O . ALA A 1 79 ? -8.297 2.057 -1.609 1.00 92.69 79 ALA A O 1
ATOM 596 N N . VAL A 1 80 ? -7.941 3.454 0.119 1.00 93.06 80 VAL A N 1
ATOM 597 C CA . VAL A 1 80 ? -8.808 2.734 1.063 1.00 93.06 80 VAL A CA 1
ATOM 598 C C . VAL A 1 80 ? -10.280 2.900 0.679 1.00 93.06 80 VAL A C 1
ATOM 600 O O . VAL A 1 80 ? -10.987 1.895 0.593 1.00 93.06 80 VAL A O 1
ATOM 603 N N . ARG A 1 81 ? -10.735 4.120 0.356 1.00 93.12 81 ARG A N 1
ATOM 604 C CA . ARG A 1 81 ? -12.111 4.382 -0.119 1.00 93.12 81 ARG A CA 1
ATOM 605 C C . ARG A 1 81 ? -12.457 3.557 -1.356 1.00 93.12 81 ARG A C 1
ATOM 607 O O . ARG A 1 81 ? -13.475 2.872 -1.370 1.00 93.12 81 ARG A O 1
ATOM 614 N N . ALA A 1 82 ? -11.550 3.494 -2.332 1.00 92.44 82 ALA A N 1
ATOM 615 C CA . ALA A 1 82 ? -11.734 2.689 -3.540 1.00 92.44 82 ALA A CA 1
ATOM 616 C C . ALA A 1 82 ? -11.885 1.175 -3.269 1.00 92.44 82 ALA A C 1
ATOM 618 O O . ALA A 1 82 ? -12.406 0.440 -4.110 1.00 92.44 82 ALA A O 1
ATOM 619 N N . ARG A 1 83 ? -11.410 0.676 -2.118 1.00 90.81 83 ARG A N 1
ATOM 620 C CA . ARG A 1 83 ? -11.499 -0.743 -1.724 1.00 90.81 83 ARG A CA 1
ATOM 621 C C . ARG A 1 83 ? -12.612 -1.036 -0.717 1.00 90.81 83 ARG A C 1
ATOM 623 O O . ARG A 1 83 ? -12.981 -2.206 -0.575 1.00 90.81 83 ARG A O 1
ATOM 630 N N . LEU A 1 84 ? -13.149 -0.010 -0.059 1.00 88.69 84 LEU A N 1
ATOM 631 C CA . LEU A 1 84 ? -14.227 -0.078 0.928 1.00 88.69 84 LEU A CA 1
ATOM 632 C C . LEU A 1 84 ? -15.365 0.883 0.519 1.00 88.69 84 LEU A C 1
ATOM 634 O O . LEU A 1 84 ? -15.477 1.976 1.070 1.00 88.69 84 LEU A O 1
ATOM 638 N N . PRO A 1 85 ? -16.244 0.486 -0.422 1.00 82.69 85 PRO A N 1
ATOM 639 C CA . PRO A 1 85 ? -17.260 1.377 -1.010 1.00 82.69 85 PRO A CA 1
ATOM 640 C C . PRO A 1 85 ? -18.342 1.844 -0.021 1.00 82.69 85 PRO A C 1
ATOM 642 O O . PRO A 1 85 ? -19.102 2.766 -0.284 1.00 82.69 85 PRO A O 1
ATOM 645 N N . GLU A 1 86 ? -18.436 1.201 1.136 1.00 80.81 86 GLU A N 1
ATOM 646 C CA . GLU A 1 86 ? -19.265 1.629 2.267 1.00 80.81 86 GLU A CA 1
ATOM 647 C C . GLU A 1 86 ? -18.844 2.957 2.909 1.00 80.81 86 GLU A C 1
ATOM 649 O O . GLU A 1 86 ? -19.625 3.500 3.680 1.00 80.81 86 GLU A O 1
ATOM 654 N N . LEU A 1 87 ? -17.665 3.486 2.565 1.00 75.81 87 LEU A N 1
ATOM 655 C CA . LEU A 1 87 ? -17.183 4.806 2.988 1.00 75.81 87 LEU A CA 1
ATOM 656 C C . LEU A 1 87 ? -17.719 5.968 2.139 1.00 75.81 87 LEU A C 1
ATOM 658 O O . LEU A 1 87 ? -17.514 7.123 2.494 1.00 75.81 87 LEU A O 1
ATOM 662 N N . GLU A 1 88 ? -18.372 5.678 1.014 1.00 67.19 88 GLU A N 1
ATOM 663 C CA . GLU A 1 88 ? -18.941 6.686 0.108 1.00 67.19 88 GLU A CA 1
ATOM 664 C C . GLU A 1 88 ? -20.456 6.891 0.314 1.00 67.19 88 GLU A C 1
ATOM 666 O O . GLU A 1 88 ? -21.086 7.605 -0.467 1.00 67.19 88 GLU A O 1
ATOM 671 N N . ARG A 1 89 ? -21.058 6.238 1.322 1.00 59.78 89 ARG A N 1
ATOM 672 C CA . ARG A 1 89 ? -22.501 6.307 1.617 1.00 59.78 89 ARG A CA 1
ATOM 673 C C . ARG A 1 89 ? -22.872 7.361 2.644 1.00 59.78 89 ARG A C 1
ATOM 675 O O . ARG A 1 89 ? -22.117 7.520 3.622 1.00 59.78 89 ARG A O 1
#

Radius of gyration: 20.65 Å; Cα contacts (8 Å, |Δi|>4): 36; chains: 1; bounding box: 40×25×61 Å

Secondary structure (DSSP, 8-state):
--------HHHHHHHHHTSPPPPHHHHHHHHHHHHHHHHHHHHHHHHHH-HHHHHHHHH-HHHHHHHTT----HHHHHHHHHH-GGGG-

pLDDT: mean 89.09, std 10.1, range [41.91, 95.56]

Solvent-accessible surface area (backbone atoms only — not comparable to full-atom values): 5375 Å² total; per-residue (Å²): 131,84,80,76,73,84,76,46,73,67,59,46,50,58,58,57,68,72,51,79,82,76,59,64,70,58,56,52,52,60,66,47,45,67,57,55,50,51,54,51,50,51,55,53,50,46,41,72,74,32,68,71,56,29,52,38,39,60,75,38,47,56,61,40,34,44,74,72,72,42,79,70,44,72,72,54,52,52,56,48,42,77,74,40,68,76,62,79,111

Mean predicted aligned error: 7.43 Å

Sequence (89 aa):
MSAMPPYDEVRLGELLGLLPPAPVGWVQAAQELPKARRQLDEIVELARADAAFRARVVEDLEAALAAAGYTPEPALLDAVRARLPELER

Foldseek 3Di:
DDDDPPCDPVNVVVVVVVDDDDDPVVVVVVVCVVVLVVVLVVLLVCLVVDVVLVVVCLVPVCVSCVVVVHHPDVVSNVSNCVSVVSSVD